Protein AF-A0A333FY55-F1 (afdb_monomer)

Organism: Klebsiella pneumon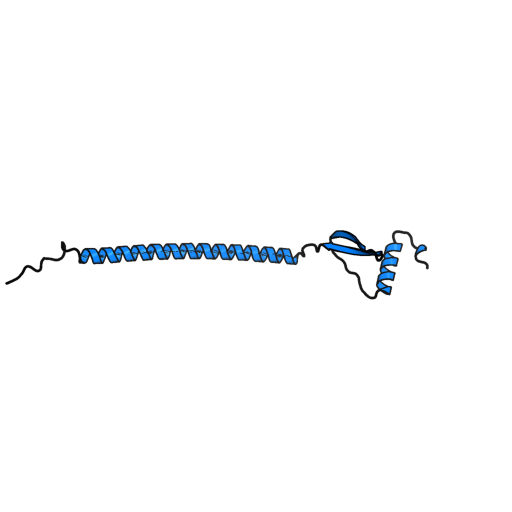iae (NCBI:txid573)

Structure (mmCIF, N/CA/C/O backbone):
data_AF-A0A333FY55-F1
#
_entry.id   AF-A0A333FY55-F1
#
loop_
_atom_site.group_PDB
_atom_site.id
_atom_site.type_symbol
_atom_site.label_atom_id
_atom_site.label_alt_id
_atom_site.label_comp_id
_atom_site.label_asym_id
_atom_site.label_entity_id
_atom_site.label_seq_id
_atom_site.pdbx_PDB_ins_code
_atom_site.Cartn_x
_atom_site.Cartn_y
_atom_site.Cartn_z
_atom_site.occupancy
_atom_site.B_iso_or_equiv
_atom_site.auth_seq_id
_atom_site.auth_comp_id
_atom_site.auth_asym_id
_atom_site.auth_atom_id
_atom_site.pdbx_PDB_model_num
ATOM 1 N N . MET A 1 1 ? 39.903 -4.630 -48.898 1.00 57.34 1 MET A N 1
ATOM 2 C CA . MET A 1 1 ? 38.709 -5.472 -49.087 1.00 57.34 1 MET A CA 1
ATOM 3 C C . MET A 1 1 ? 37.501 -4.561 -48.951 1.00 57.34 1 MET A C 1
ATOM 5 O O . MET A 1 1 ? 37.398 -3.884 -47.933 1.00 57.34 1 MET A O 1
ATOM 9 N N . SER A 1 2 ? 36.700 -4.429 -50.002 1.00 74.56 2 SER A N 1
ATOM 10 C CA 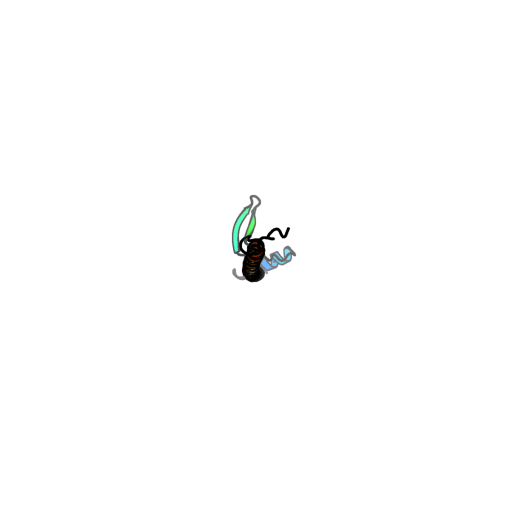. SER A 1 2 ? 35.497 -3.591 -50.045 1.00 74.56 2 SER A CA 1
ATOM 11 C C . SER A 1 2 ? 34.344 -4.278 -49.300 1.00 74.56 2 SER A C 1
ATOM 13 O O . SER A 1 2 ? 34.318 -5.501 -49.211 1.00 74.56 2 SER A O 1
ATOM 15 N N . LEU A 1 3 ? 33.371 -3.523 -48.773 1.00 59.66 3 LEU A N 1
ATOM 16 C CA . LEU A 1 3 ? 32.200 -4.072 -48.059 1.00 59.66 3 LEU A CA 1
ATOM 17 C C . LEU A 1 3 ? 31.420 -5.099 -48.907 1.00 59.66 3 LEU A C 1
ATOM 19 O O . LEU A 1 3 ? 30.844 -6.039 -48.368 1.00 59.66 3 LEU A O 1
ATOM 23 N N . TYR A 1 4 ? 31.450 -4.939 -50.232 1.00 73.56 4 TYR A N 1
ATOM 24 C CA . TYR A 1 4 ? 30.790 -5.824 -51.195 1.00 73.56 4 TYR A CA 1
ATOM 25 C C . TYR A 1 4 ? 31.507 -7.163 -51.420 1.00 73.56 4 TYR A C 1
ATOM 27 O O . TYR A 1 4 ? 30.933 -8.046 -52.049 1.00 73.56 4 TYR A O 1
ATOM 35 N N . ASP A 1 5 ? 32.719 -7.335 -50.883 1.00 79.88 5 ASP A N 1
ATOM 36 C CA . ASP A 1 5 ? 33.483 -8.582 -51.004 1.00 79.88 5 ASP A CA 1
ATOM 37 C C . ASP A 1 5 ? 33.026 -9.653 -49.986 1.00 79.88 5 ASP A C 1
ATOM 39 O O . ASP A 1 5 ? 33.467 -10.799 -50.064 1.00 79.88 5 ASP A O 1
ATOM 43 N N . TYR A 1 6 ? 32.144 -9.304 -49.037 1.00 74.19 6 TYR A N 1
ATOM 44 C CA . TYR A 1 6 ? 31.593 -10.228 -48.036 1.00 74.19 6 TYR A CA 1
ATOM 45 C C . TYR A 1 6 ? 30.226 -10.791 -48.460 1.00 74.19 6 TYR A C 1
ATOM 47 O O . TYR A 1 6 ? 29.440 -10.077 -49.089 1.00 74.19 6 TYR A O 1
ATOM 55 N N . PRO A 1 7 ? 29.885 -12.038 -48.088 1.00 75.31 7 PRO A N 1
ATOM 56 C CA . PRO A 1 7 ? 28.546 -12.583 -48.293 1.00 75.31 7 PRO A CA 1
ATOM 57 C C . PRO A 1 7 ? 27.495 -11.806 -47.476 1.00 75.31 7 PRO A C 1
ATOM 59 O O . PRO A 1 7 ? 27.784 -11.271 -46.405 1.00 75.31 7 PRO A O 1
ATOM 62 N N . ALA A 1 8 ? 26.259 -11.730 -47.983 1.00 70.31 8 ALA A N 1
ATOM 63 C CA . ALA A 1 8 ? 25.222 -10.806 -47.500 1.00 70.31 8 ALA A CA 1
ATOM 64 C C . ALA A 1 8 ? 24.916 -10.894 -45.988 1.00 70.31 8 ALA A C 1
ATOM 66 O O . ALA A 1 8 ? 24.548 -9.890 -45.378 1.00 70.31 8 ALA A O 1
ATOM 67 N N . HIS A 1 9 ? 25.090 -12.064 -45.363 1.00 73.75 9 HIS A N 1
ATOM 68 C CA . HIS A 1 9 ? 24.886 -12.240 -43.919 1.00 73.75 9 HIS A CA 1
ATOM 69 C C . HIS A 1 9 ? 25.996 -11.603 -43.066 1.00 73.75 9 HIS A C 1
ATOM 71 O O . HIS A 1 9 ? 25.730 -11.165 -41.949 1.00 73.75 9 HIS A O 1
ATOM 77 N N . GLU A 1 10 ? 27.218 -11.505 -43.590 1.00 72.94 10 GLU A N 1
ATOM 78 C CA . GLU A 1 10 ? 28.381 -10.908 -42.915 1.00 72.94 10 GLU A CA 1
ATOM 79 C C . GLU A 1 10 ? 28.493 -9.395 -43.151 1.00 72.94 10 GLU A C 1
ATOM 81 O O . GLU A 1 10 ? 28.983 -8.667 -42.284 1.00 72.94 10 GLU A O 1
ATOM 86 N N . GLN A 1 11 ? 27.960 -8.893 -44.270 1.00 79.19 11 GLN A N 1
ATOM 87 C CA . GLN A 1 11 ? 27.977 -7.464 -44.618 1.00 79.19 11 GLN A CA 1
ATOM 88 C C . GLN A 1 11 ? 27.345 -6.578 -43.538 1.00 79.19 11 GLN A C 1
ATOM 90 O O . GLN A 1 11 ? 27.853 -5.499 -43.232 1.00 79.19 11 GLN A O 1
ATOM 95 N N . TRP A 1 12 ? 26.251 -7.036 -42.923 1.00 75.06 12 TRP A N 1
ATOM 96 C CA . TRP A 1 12 ? 25.570 -6.285 -41.867 1.00 75.06 12 TRP A CA 1
ATOM 97 C C . TRP A 1 12 ? 26.419 -6.149 -40.595 1.00 75.06 12 TRP A C 1
ATOM 99 O O . TRP A 1 12 ? 26.414 -5.099 -39.947 1.00 75.06 12 TRP A O 1
ATOM 109 N N . GLY A 1 13 ? 27.181 -7.191 -40.249 1.00 75.44 13 GLY A N 1
ATOM 110 C CA . GLY A 1 13 ? 28.101 -7.173 -39.112 1.00 75.44 13 GLY A CA 1
ATOM 111 C C . GLY A 1 13 ? 29.246 -6.183 -39.322 1.00 75.44 13 GLY A C 1
ATOM 112 O O . GLY A 1 13 ? 29.532 -5.375 -38.437 1.00 75.44 13 GLY A O 1
ATOM 113 N N . GLU A 1 14 ? 29.840 -6.182 -40.516 1.00 77.69 14 GLU A N 1
ATOM 114 C CA . GLU A 1 14 ? 30.900 -5.241 -40.890 1.00 77.69 14 GLU A CA 1
ATOM 115 C C . GLU A 1 14 ? 30.401 -3.797 -40.977 1.00 77.69 14 GLU A C 1
ATOM 117 O O . GLU A 1 14 ? 31.069 -2.885 -40.492 1.00 77.69 14 GLU A O 1
ATOM 122 N N . LEU A 1 15 ? 29.191 -3.569 -41.495 1.00 77.75 15 LEU A N 1
ATOM 123 C CA . LEU A 1 15 ? 28.587 -2.237 -41.525 1.00 77.75 15 LEU A CA 1
ATOM 124 C C . LEU A 1 15 ? 28.329 -1.704 -40.110 1.00 77.75 15 LEU A C 1
ATOM 126 O O . LEU A 1 15 ? 28.617 -0.542 -39.827 1.00 77.75 15 LEU A O 1
ATOM 130 N N . ARG A 1 16 ? 27.867 -2.559 -39.189 1.00 72.38 16 ARG A N 1
ATOM 131 C CA . ARG A 1 16 ? 27.705 -2.205 -37.771 1.00 72.38 16 ARG A CA 1
ATOM 132 C C . ARG A 1 16 ? 29.049 -1.919 -37.097 1.00 72.38 16 ARG A C 1
ATOM 134 O O . ARG A 1 16 ? 29.146 -0.974 -36.315 1.00 72.38 16 ARG A O 1
ATOM 141 N N . ARG A 1 17 ? 30.089 -2.695 -37.417 1.00 74.31 17 ARG A N 1
ATOM 142 C CA . ARG A 1 17 ? 31.457 -2.485 -36.921 1.00 74.31 17 ARG A CA 1
ATOM 143 C C . ARG A 1 17 ? 32.029 -1.153 -37.403 1.00 74.31 17 ARG A C 1
ATOM 145 O O . ARG A 1 17 ? 32.548 -0.389 -36.592 1.00 74.31 17 ARG A O 1
ATOM 152 N N . LEU A 1 18 ? 31.891 -0.854 -38.695 1.00 78.12 18 LEU A N 1
ATOM 153 C CA . LEU A 1 18 ? 32.328 0.404 -39.300 1.00 78.12 18 LEU A CA 1
ATOM 154 C C . LEU A 1 18 ? 31.557 1.593 -38.730 1.00 78.12 18 LEU A C 1
ATOM 156 O O . LEU A 1 18 ? 32.182 2.567 -38.326 1.00 78.12 18 LEU A O 1
ATOM 160 N N . ALA A 1 19 ? 30.229 1.496 -38.618 1.00 73.00 19 ALA A N 1
ATOM 161 C CA . ALA A 1 19 ? 29.401 2.533 -38.009 1.00 73.00 19 ALA A CA 1
ATOM 162 C C . ALA A 1 19 ? 29.795 2.801 -36.545 1.00 73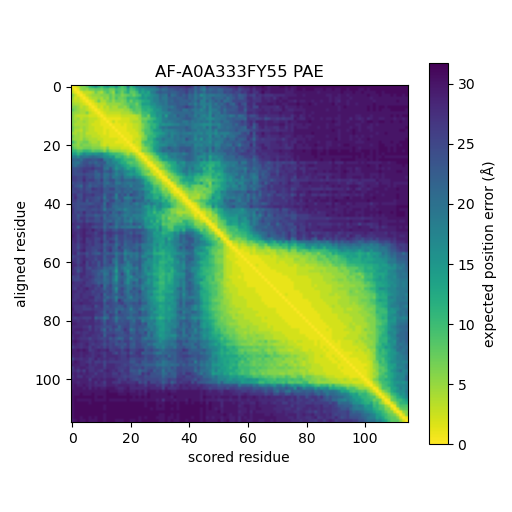.00 19 ALA A C 1
ATOM 164 O O . ALA A 1 19 ? 29.900 3.958 -36.146 1.00 73.00 19 ALA A O 1
ATOM 165 N N . GLY A 1 20 ? 30.083 1.756 -35.759 1.00 66.88 20 GLY A N 1
ATOM 166 C CA . GLY A 1 20 ? 30.563 1.895 -34.379 1.00 66.88 20 GLY A CA 1
ATOM 167 C C . GLY A 1 20 ? 31.952 2.531 -34.279 1.00 66.88 20 GLY A C 1
ATOM 168 O O . GLY A 1 20 ? 32.192 3.359 -33.402 1.00 66.88 20 GLY A O 1
ATOM 169 N N . MET A 1 21 ? 32.851 2.197 -35.208 1.00 73.44 21 MET A N 1
ATOM 170 C CA . MET A 1 21 ? 34.186 2.795 -35.283 1.00 73.44 21 MET A CA 1
ATOM 171 C C . MET A 1 21 ? 34.110 4.282 -35.667 1.00 73.44 21 MET A C 1
ATOM 173 O O . MET A 1 21 ? 34.795 5.103 -35.056 1.00 73.44 21 MET A O 1
ATOM 177 N N . LEU A 1 22 ? 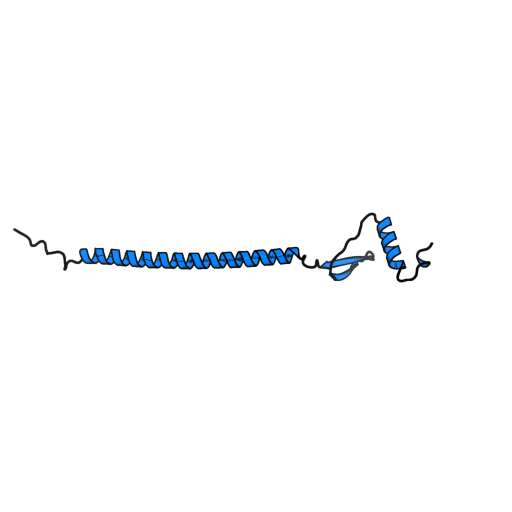33.227 4.629 -36.612 1.00 70.88 22 LEU A N 1
ATOM 178 C CA . LEU A 1 22 ? 33.007 5.998 -37.090 1.00 70.88 22 LEU A CA 1
ATOM 179 C C . LEU A 1 22 ? 32.318 6.892 -36.052 1.00 70.88 22 LEU A C 1
ATOM 181 O O . LEU A 1 22 ? 32.643 8.069 -35.951 1.00 70.88 22 LEU A O 1
ATOM 185 N N . MET A 1 23 ? 31.355 6.351 -35.303 1.00 69.31 23 MET A N 1
ATOM 186 C CA . MET A 1 23 ? 30.514 7.151 -34.408 1.00 69.31 23 MET A CA 1
ATOM 187 C C . MET A 1 23 ? 31.047 7.278 -32.978 1.00 69.31 23 MET A C 1
ATOM 189 O O . MET A 1 23 ? 30.460 8.033 -32.208 1.00 69.31 23 MET A O 1
ATOM 193 N N . HIS A 1 24 ? 32.118 6.569 -32.594 1.00 56.34 24 HIS A N 1
ATOM 194 C CA . HIS A 1 24 ? 32.718 6.615 -31.242 1.00 56.34 24 HIS A CA 1
ATOM 195 C C . HIS A 1 24 ? 31.695 6.561 -30.081 1.00 56.34 24 HIS A C 1
ATOM 197 O O . HIS A 1 24 ? 31.951 7.010 -28.967 1.00 56.34 24 HIS A O 1
ATOM 203 N N . THR A 1 25 ? 30.515 5.994 -30.334 1.00 49.31 25 THR A N 1
ATOM 204 C CA . THR A 1 25 ? 29.394 5.923 -29.403 1.00 49.31 25 THR A CA 1
ATOM 205 C C . THR A 1 25 ? 28.746 4.552 -29.579 1.00 49.31 25 THR A C 1
ATOM 207 O O . THR A 1 25 ? 28.218 4.243 -30.650 1.00 49.31 25 THR A O 1
ATOM 210 N N . PRO A 1 26 ? 28.834 3.661 -28.576 1.00 49.69 26 PRO A N 1
ATOM 211 C CA . PRO A 1 26 ? 28.167 2.373 -28.653 1.00 49.69 26 PRO A CA 1
ATOM 212 C C . PRO A 1 26 ? 26.655 2.600 -28.546 1.00 49.69 26 PRO A C 1
ATOM 214 O O . PRO A 1 26 ? 26.136 2.920 -27.479 1.00 49.69 26 PRO A O 1
ATOM 217 N N . PHE A 1 27 ? 25.936 2.443 -29.658 1.00 54.12 27 PHE A N 1
ATOM 218 C CA . PHE A 1 27 ? 24.475 2.447 -29.654 1.00 54.12 27 PHE A CA 1
ATOM 219 C C . PHE A 1 27 ? 23.975 1.138 -29.042 1.00 54.12 27 PHE A C 1
ATOM 221 O O . PHE A 1 27 ? 23.923 0.102 -29.703 1.00 54.12 27 PHE A O 1
ATOM 228 N N . HIS A 1 28 ? 23.624 1.194 -27.759 1.00 47.84 28 HIS A N 1
ATOM 229 C CA . HIS A 1 28 ? 22.959 0.115 -27.041 1.00 47.84 28 HIS A CA 1
ATOM 230 C C . HIS A 1 28 ? 21.470 0.466 -26.924 1.00 47.84 28 HIS A C 1
ATOM 232 O O . HIS A 1 28 ? 21.101 1.373 -26.182 1.00 47.84 28 HIS A O 1
ATOM 238 N N . ALA A 1 29 ? 20.614 -0.217 -27.684 1.00 52.69 29 ALA A N 1
ATOM 239 C CA . ALA A 1 29 ? 19.165 -0.035 -27.642 1.00 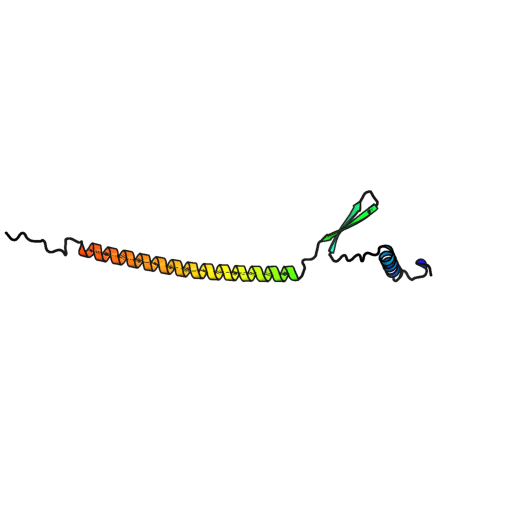52.69 29 ALA A CA 1
ATOM 240 C C . ALA A 1 29 ? 18.501 -1.395 -27.372 1.00 52.69 29 ALA A C 1
ATOM 242 O O . ALA A 1 29 ? 18.412 -2.234 -28.264 1.00 52.69 29 ALA A O 1
ATOM 243 N N . GLU A 1 30 ? 18.074 -1.624 -26.129 1.00 44.94 30 GLU A N 1
ATOM 244 C CA . GLU A 1 30 ? 17.317 -2.813 -25.707 1.00 44.94 30 GLU A CA 1
ATOM 245 C C . GLU A 1 30 ? 15.844 -2.445 -25.466 1.00 44.94 30 GLU A C 1
ATOM 247 O O . GLU A 1 30 ? 15.543 -1.515 -24.717 1.00 44.94 30 GLU A O 1
ATOM 252 N N . GLY A 1 31 ? 14.913 -3.162 -26.106 1.00 54.28 31 GLY A N 1
ATOM 253 C CA . GLY A 1 31 ? 13.462 -2.969 -25.961 1.00 54.28 31 GLY A CA 1
ATOM 254 C C . GLY A 1 31 ? 12.660 -3.544 -27.135 1.00 54.28 31 GLY A C 1
ATOM 255 O O . GLY A 1 31 ? 13.233 -3.972 -28.135 1.00 54.28 31 GLY A O 1
ATOM 256 N N . ILE A 1 32 ? 11.326 -3.569 -27.020 1.00 52.53 32 ILE A N 1
ATOM 257 C CA . ILE A 1 32 ? 10.433 -3.932 -28.135 1.00 52.53 32 ILE A CA 1
ATOM 258 C C . ILE A 1 32 ? 10.193 -2.671 -28.971 1.00 52.53 32 ILE A C 1
ATOM 260 O O . ILE A 1 32 ? 9.802 -1.633 -28.431 1.00 52.53 32 ILE A O 1
ATOM 264 N N . VAL A 1 33 ? 10.429 -2.758 -30.284 1.00 55.03 33 VAL A N 1
ATOM 265 C CA . VAL A 1 33 ? 10.127 -1.674 -31.228 1.00 55.03 33 VAL A CA 1
ATOM 266 C C . VAL A 1 33 ? 8.611 -1.543 -31.321 1.00 55.03 33 VAL A C 1
ATOM 268 O O . VAL A 1 33 ? 7.949 -2.421 -31.869 1.00 55.03 33 VAL A O 1
ATOM 271 N N . THR A 1 34 ? 8.052 -0.474 -30.755 1.00 56.53 34 THR A N 1
ATOM 272 C CA . THR A 1 34 ? 6.600 -0.250 -30.772 1.00 56.53 34 THR A CA 1
ATOM 273 C C . THR A 1 34 ? 6.159 0.622 -31.934 1.00 56.53 34 THR A C 1
ATOM 275 O O . THR A 1 34 ? 5.046 0.441 -32.410 1.00 56.53 34 THR A O 1
ATOM 278 N N . ASN A 1 35 ? 7.013 1.529 -32.419 1.00 49.31 35 ASN A N 1
ATOM 279 C CA . ASN A 1 35 ? 6.755 2.349 -33.602 1.00 49.31 35 ASN A CA 1
ATOM 280 C C . ASN A 1 35 ? 8.064 2.764 -34.290 1.00 49.31 35 ASN A C 1
ATOM 282 O O . ASN A 1 35 ? 9.067 3.045 -33.627 1.00 49.31 35 ASN A O 1
ATOM 286 N N . LEU A 1 36 ? 8.018 2.842 -35.622 1.00 56.75 36 LEU A N 1
ATOM 287 C CA . LEU A 1 36 ? 9.095 3.316 -36.488 1.00 56.75 36 LEU A CA 1
ATOM 288 C C . LEU A 1 36 ? 8.542 4.476 -37.323 1.00 56.75 36 LEU A C 1
ATOM 290 O O . LEU A 1 36 ? 7.637 4.266 -38.129 1.00 56.75 36 LEU A O 1
ATOM 294 N N . PHE A 1 37 ? 9.046 5.691 -37.120 1.00 50.53 37 PHE A N 1
ATOM 295 C CA . PHE A 1 37 ? 8.632 6.850 -37.913 1.00 50.53 37 PHE A CA 1
ATOM 296 C C . PHE A 1 37 ? 9.851 7.558 -38.492 1.00 50.53 37 PHE A C 1
ATOM 298 O O . PHE A 1 37 ? 10.869 7.705 -37.815 1.00 50.53 37 PHE A O 1
ATOM 305 N N . THR A 1 38 ? 9.746 7.991 -39.743 1.00 50.12 38 THR A N 1
ATOM 306 C CA . THR A 1 38 ? 10.794 8.750 -40.424 1.00 50.12 38 THR A CA 1
ATOM 307 C C . THR A 1 38 ? 10.379 10.210 -40.450 1.00 50.12 38 THR A C 1
ATOM 309 O O . THR A 1 38 ? 9.328 10.542 -40.995 1.00 50.12 38 THR A O 1
ATOM 312 N N . ASP A 1 39 ? 11.192 11.065 -39.836 1.00 53.50 39 ASP A N 1
ATOM 313 C CA . ASP A 1 39 ? 10.966 12.507 -39.850 1.00 53.50 39 ASP A CA 1
ATOM 314 C C . ASP A 1 39 ? 11.176 13.086 -41.263 1.00 53.50 39 ASP A C 1
ATOM 316 O O . ASP A 1 39 ? 11.812 12.469 -42.121 1.00 53.50 39 ASP A O 1
ATOM 320 N N . ALA A 1 40 ? 10.672 14.295 -41.509 1.00 54.25 40 ALA A N 1
ATOM 321 C CA . ALA A 1 40 ? 10.782 15.004 -42.784 1.00 54.25 40 ALA A CA 1
ATOM 322 C C . ALA A 1 40 ? 12.241 15.224 -43.241 1.00 54.25 40 ALA A C 1
ATOM 324 O O . ALA A 1 40 ? 12.491 15.396 -44.431 1.00 54.25 40 ALA A O 1
ATOM 325 N N . ASN A 1 41 ? 13.204 15.165 -42.314 1.00 60.97 41 ASN A N 1
ATOM 326 C CA . ASN A 1 41 ? 14.646 15.224 -42.582 1.00 60.97 41 ASN A CA 1
ATOM 327 C C . ASN A 1 41 ? 15.301 13.858 -42.883 1.00 60.97 41 ASN A C 1
ATOM 329 O O . ASN A 1 41 ? 16.520 13.777 -43.013 1.00 60.97 41 ASN A O 1
ATOM 333 N N . GLY A 1 42 ? 14.527 12.773 -42.983 1.00 52.19 42 GLY A N 1
ATOM 334 C CA . GLY A 1 42 ? 15.039 11.433 -43.297 1.00 52.19 42 GLY A CA 1
ATOM 335 C C . GLY A 1 42 ? 15.639 10.673 -42.107 1.00 52.19 42 GLY A C 1
ATOM 336 O O . GLY A 1 42 ? 16.103 9.546 -42.275 1.00 52.19 42 GLY A O 1
ATOM 337 N N . THR A 1 43 ? 15.612 11.239 -40.898 1.00 59.91 43 THR A N 1
ATOM 338 C CA . THR A 1 43 ? 16.019 10.563 -39.659 1.00 59.91 43 THR A CA 1
ATOM 339 C C . THR A 1 43 ? 14.930 9.616 -39.167 1.00 59.91 43 THR A C 1
ATOM 341 O O . THR A 1 43 ? 13.788 10.010 -38.930 1.00 59.91 43 THR A O 1
ATOM 344 N N . GLN A 1 44 ? 15.288 8.343 -39.000 1.00 59.75 44 GLN A N 1
ATOM 345 C CA . GLN A 1 44 ? 14.387 7.319 -38.485 1.00 59.75 44 GLN A CA 1
ATOM 346 C C . GLN A 1 44 ? 14.400 7.329 -36.954 1.00 59.75 44 GLN A C 1
ATOM 348 O O . GLN A 1 44 ? 15.406 7.012 -36.321 1.00 59.75 44 GLN A O 1
ATOM 353 N N . HIS A 1 45 ? 13.269 7.686 -36.353 1.00 51.09 45 HIS A N 1
ATOM 354 C CA . HIS A 1 45 ? 13.074 7.671 -34.911 1.00 51.09 45 HIS A CA 1
ATOM 355 C C . HIS A 1 45 ? 12.486 6.320 -34.490 1.00 51.09 45 HIS A C 1
ATOM 357 O O . HIS A 1 45 ? 11.390 5.940 -34.909 1.00 51.09 45 HIS A O 1
ATOM 363 N N . ILE A 1 46 ? 13.224 5.591 -33.649 1.00 55.41 46 ILE A N 1
ATOM 364 C CA . ILE A 1 46 ? 12.791 4.313 -33.076 1.00 55.41 46 ILE A CA 1
ATOM 365 C C . ILE A 1 46 ? 12.276 4.588 -31.664 1.00 55.41 46 ILE A C 1
ATOM 367 O O . ILE A 1 46 ? 13.048 4.948 -30.775 1.00 55.41 46 ILE A O 1
ATOM 371 N N . ASN A 1 47 ? 10.969 4.438 -31.445 1.00 51.81 47 ASN A N 1
ATOM 372 C CA . ASN A 1 47 ? 10.406 4.513 -30.101 1.00 51.81 47 ASN A CA 1
ATOM 373 C C . ASN A 1 47 ? 10.511 3.123 -29.460 1.00 51.81 47 ASN A C 1
ATOM 375 O O . ASN A 1 47 ? 9.829 2.184 -29.875 1.00 51.81 47 ASN A O 1
ATOM 379 N N . LEU A 1 48 ? 11.417 2.975 -28.492 1.00 55.69 48 LEU A N 1
ATOM 380 C CA . LEU A 1 48 ? 11.533 1.752 -27.705 1.00 55.69 48 LEU A CA 1
ATOM 381 C C . LEU A 1 48 ? 10.623 1.873 -26.485 1.00 55.69 48 LEU A C 1
ATOM 383 O O . LEU A 1 48 ? 10.839 2.723 -25.618 1.00 55.69 48 LEU A O 1
ATOM 387 N N . HIS A 1 49 ? 9.634 0.987 -26.381 1.00 52.22 49 HIS A N 1
ATOM 388 C CA . HIS A 1 49 ? 8.928 0.814 -25.121 1.00 52.22 49 HIS A CA 1
ATOM 389 C C . HIS A 1 49 ? 9.812 -0.031 -24.201 1.00 52.22 49 HIS A C 1
ATOM 391 O O . HIS A 1 49 ? 10.069 -1.208 -24.472 1.00 52.22 49 HIS A O 1
ATOM 397 N N . ARG A 1 50 ? 10.334 0.600 -23.141 1.00 53.88 50 ARG A N 1
ATOM 398 C CA . ARG A 1 50 ? 11.164 -0.055 -22.123 1.00 53.88 50 ARG A CA 1
ATOM 399 C C . ARG A 1 50 ? 10.386 -1.236 -21.545 1.00 53.88 50 ARG A C 1
ATOM 401 O O . ARG A 1 50 ? 9.361 -1.049 -20.893 1.00 53.88 50 ARG A O 1
ATOM 408 N N . ILE A 1 51 ? 10.883 -2.444 -21.794 1.00 53.72 51 ILE A N 1
ATOM 409 C CA . ILE A 1 51 ? 10.393 -3.670 -21.159 1.00 53.72 51 ILE A CA 1
ATOM 410 C C . ILE A 1 51 ? 10.548 -3.474 -19.643 1.00 53.72 51 ILE A C 1
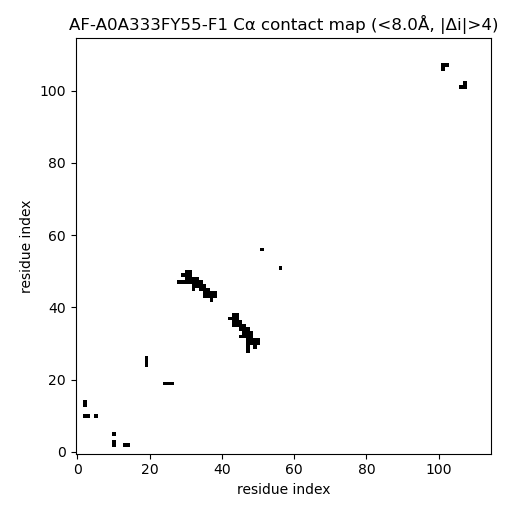ATOM 412 O O . ILE A 1 51 ? 11.579 -2.950 -19.215 1.00 53.72 51 ILE A O 1
ATOM 416 N N . PRO A 1 52 ? 9.550 -3.832 -18.817 1.00 55.16 52 PRO A N 1
ATOM 417 C CA . PRO A 1 52 ? 9.662 -3.654 -17.379 1.00 55.16 52 PRO A CA 1
ATOM 418 C C . PRO A 1 52 ? 10.852 -4.465 -16.866 1.00 55.16 52 PRO A C 1
ATOM 420 O O . PRO A 1 52 ? 10.863 -5.696 -16.928 1.00 55.16 52 PRO A O 1
ATOM 423 N N . ASP A 1 53 ? 11.867 -3.754 -16.376 1.00 68.62 53 ASP A N 1
ATOM 424 C CA . ASP A 1 53 ? 13.054 -4.362 -15.796 1.00 68.62 53 ASP A CA 1
ATOM 425 C C . ASP A 1 53 ? 12.648 -5.329 -14.682 1.00 68.62 53 ASP A C 1
ATOM 427 O O . ASP A 1 53 ? 11.750 -5.049 -13.880 1.00 68.62 53 ASP A O 1
ATOM 431 N N . ARG A 1 54 ? 13.348 -6.464 -14.580 1.00 66.56 54 ARG A N 1
ATOM 432 C CA . ARG A 1 54 ? 13.135 -7.459 -13.511 1.00 66.56 54 ARG A CA 1
ATOM 433 C C . ARG A 1 54 ? 13.187 -6.834 -12.107 1.00 66.56 54 ARG A C 1
ATOM 435 O O . ARG A 1 54 ? 12.540 -7.333 -11.192 1.00 66.56 54 ARG A O 1
ATOM 442 N N . SER A 1 55 ? 13.900 -5.718 -11.942 1.00 74.19 55 SER A N 1
ATOM 443 C CA . SER A 1 55 ? 13.935 -4.907 -10.716 1.00 74.19 55 SER A CA 1
ATOM 444 C C . SER A 1 55 ? 12.579 -4.281 -10.357 1.00 74.19 55 SER A C 1
ATOM 446 O O . SER A 1 55 ? 12.230 -4.199 -9.179 1.00 74.19 55 SER A O 1
ATOM 448 N N . GLY A 1 56 ? 11.778 -3.894 -11.352 1.00 80.75 56 GLY A N 1
ATOM 449 C CA . GLY A 1 56 ? 10.420 -3.389 -11.166 1.00 80.75 56 GLY A CA 1
ATOM 450 C C . GLY A 1 56 ? 9.496 -4.447 -10.570 1.00 80.75 56 GLY A C 1
ATOM 451 O O . GLY A 1 56 ? 8.768 -4.153 -9.625 1.00 80.75 56 GLY A O 1
ATOM 452 N N . LEU A 1 57 ? 9.590 -5.693 -11.045 1.00 85.50 57 LEU A N 1
ATOM 453 C CA . LEU A 1 57 ? 8.801 -6.817 -10.526 1.00 85.50 57 LEU A CA 1
ATOM 454 C C . LEU A 1 57 ? 9.092 -7.088 -9.045 1.00 85.50 57 LEU A C 1
ATOM 456 O O . LEU A 1 57 ? 8.161 -7.201 -8.250 1.00 85.50 57 LEU A O 1
ATOM 460 N N . TRP A 1 58 ? 10.369 -7.111 -8.656 1.00 88.19 58 TRP A N 1
ATOM 461 C CA . TRP A 1 58 ? 10.766 -7.259 -7.252 1.00 88.19 58 TRP A CA 1
ATOM 462 C C . TRP A 1 58 ? 10.251 -6.123 -6.373 1.00 88.19 58 TRP A C 1
ATOM 464 O O . TRP A 1 58 ? 9.798 -6.361 -5.253 1.00 88.19 58 TRP A O 1
ATOM 474 N N . ARG A 1 59 ? 10.260 -4.889 -6.889 1.00 90.25 59 ARG A N 1
ATOM 475 C CA . ARG A 1 59 ? 9.706 -3.739 -6.172 1.00 90.25 59 ARG A CA 1
ATOM 476 C C . ARG A 1 59 ? 8.199 -3.874 -5.967 1.00 90.25 59 ARG A C 1
ATOM 478 O O . ARG A 1 59 ? 7.723 -3.622 -4.865 1.00 90.25 59 ARG A O 1
ATOM 485 N N . TYR A 1 60 ? 7.456 -4.297 -6.989 1.00 90.12 60 TYR A N 1
ATOM 486 C CA . TYR A 1 60 ? 6.016 -4.525 -6.858 1.00 90.12 60 TYR A CA 1
ATOM 487 C C . TYR A 1 60 ? 5.703 -5.637 -5.859 1.00 90.12 60 TYR A C 1
ATOM 489 O O . TYR A 1 60 ? 4.824 -5.450 -5.024 1.00 90.12 60 TYR A O 1
ATOM 497 N N . LEU A 1 61 ? 6.462 -6.735 -5.883 1.00 94.88 61 LEU A N 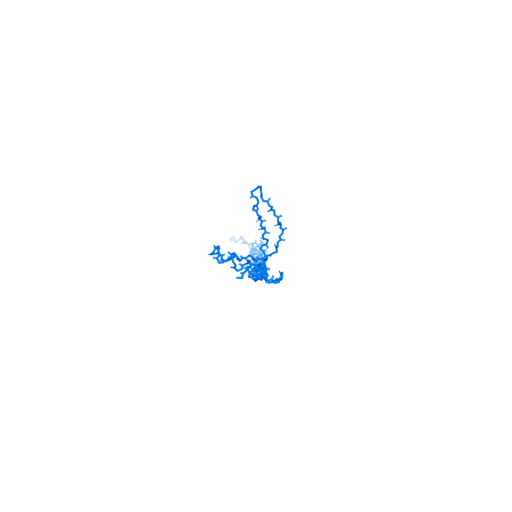1
ATOM 498 C CA . LEU A 1 61 ? 6.318 -7.832 -4.925 1.00 94.88 61 LEU A CA 1
ATOM 499 C C . LEU A 1 61 ? 6.605 -7.382 -3.482 1.00 94.88 61 LEU A C 1
ATOM 501 O O . LEU A 1 61 ? 5.879 -7.738 -2.558 1.00 94.88 61 LEU A O 1
ATOM 505 N N . GLY A 1 62 ? 7.638 -6.560 -3.282 1.00 95.81 62 GLY A N 1
ATOM 506 C CA . GLY A 1 62 ? 7.947 -5.990 -1.971 1.00 95.81 62 GLY A CA 1
ATOM 507 C C . GLY A 1 62 ? 6.842 -5.065 -1.455 1.00 95.81 62 GLY A C 1
ATOM 508 O O . GLY A 1 62 ? 6.418 -5.189 -0.308 1.00 95.81 62 GLY A O 1
ATOM 509 N N . ILE A 1 63 ? 6.335 -4.167 -2.306 1.00 95.94 63 ILE A N 1
ATOM 510 C CA . ILE A 1 63 ? 5.264 -3.228 -1.936 1.00 95.94 63 ILE A CA 1
ATOM 511 C C . ILE A 1 63 ? 3.969 -3.976 -1.608 1.00 95.94 63 ILE A C 1
ATOM 513 O O . ILE A 1 63 ? 3.315 -3.649 -0.621 1.00 95.94 63 ILE A O 1
ATOM 517 N N . THR A 1 64 ? 3.594 -4.985 -2.397 1.00 96.62 64 THR A N 1
ATOM 518 C CA . THR A 1 64 ? 2.357 -5.743 -2.162 1.00 96.62 64 THR A CA 1
ATOM 519 C C . THR A 1 64 ? 2.421 -6.527 -0.854 1.00 96.62 64 THR A C 1
ATOM 521 O O . THR A 1 64 ? 1.469 -6.475 -0.076 1.00 96.62 64 THR A O 1
ATOM 524 N N . LEU A 1 65 ? 3.549 -7.179 -0.552 1.00 97.69 65 LEU A N 1
ATOM 525 C CA . LEU A 1 65 ? 3.766 -7.855 0.731 1.00 97.69 65 LEU A CA 1
ATOM 526 C C . LEU A 1 65 ? 3.713 -6.881 1.914 1.00 97.69 65 LEU A C 1
ATOM 528 O O . LEU A 1 65 ? 3.068 -7.171 2.924 1.00 97.69 65 LEU A O 1
ATOM 532 N N . LEU A 1 66 ? 4.344 -5.711 1.783 1.00 97.88 66 LEU A N 1
ATOM 533 C CA . LEU A 1 66 ? 4.336 -4.687 2.826 1.00 97.88 66 LEU A CA 1
ATOM 534 C C . LEU A 1 66 ? 2.921 -4.148 3.073 1.00 97.88 66 LEU A C 1
ATOM 536 O O . LEU A 1 66 ? 2.509 -4.012 4.225 1.00 97.88 66 LEU A O 1
ATOM 540 N N . LEU A 1 67 ? 2.147 -3.902 2.011 1.00 97.94 67 LEU A N 1
ATOM 541 C CA . LEU A 1 67 ? 0.750 -3.477 2.119 1.00 97.94 67 LEU A CA 1
ATOM 542 C C . LEU A 1 67 ? -0.121 -4.540 2.797 1.00 97.94 67 LEU A C 1
ATOM 544 O O . LEU A 1 67 ? -0.905 -4.202 3.682 1.00 97.94 67 LEU A O 1
ATOM 548 N N . LEU A 1 68 ? 0.044 -5.819 2.445 1.00 98.19 68 LEU A N 1
ATOM 549 C CA . LEU A 1 68 ? -0.679 -6.917 3.094 1.00 98.19 68 LEU A CA 1
ATOM 550 C C . LEU A 1 68 ? -0.359 -7.004 4.590 1.00 98.19 68 LEU A C 1
ATOM 552 O O . LEU A 1 68 ? -1.270 -7.145 5.407 1.00 98.19 68 LEU A O 1
ATOM 556 N N . SER A 1 69 ? 0.916 -6.861 4.960 1.00 98.38 69 SER A N 1
ATOM 557 C CA . SER A 1 69 ? 1.334 -6.816 6.363 1.00 98.38 69 SER A CA 1
ATOM 558 C C . SER A 1 69 ? 0.710 -5.630 7.103 1.00 98.38 69 SER A C 1
ATOM 560 O O . SER A 1 69 ? 0.129 -5.819 8.171 1.00 98.38 69 SER A O 1
ATOM 562 N N . MET A 1 70 ? 0.751 -4.429 6.517 1.00 98.44 70 MET A N 1
ATOM 563 C CA . MET A 1 70 ? 0.160 -3.223 7.103 1.00 98.44 70 MET A CA 1
ATOM 564 C C . MET A 1 70 ? -1.347 -3.391 7.345 1.00 98.44 70 MET A C 1
ATOM 566 O O . MET A 1 70 ? -1.835 -3.063 8.426 1.00 98.44 70 MET A O 1
ATOM 570 N N . VAL A 1 71 ? -2.080 -3.938 6.369 1.00 98.44 71 VAL A N 1
ATOM 571 C CA . VAL A 1 71 ? -3.521 -4.216 6.494 1.00 98.44 71 VAL A CA 1
ATOM 572 C C . VAL A 1 71 ? -3.785 -5.237 7.601 1.00 98.44 71 VAL A C 1
ATOM 574 O O . VAL A 1 71 ? -4.678 -5.027 8.422 1.00 98.44 71 VAL A O 1
ATOM 577 N N . GLY A 1 72 ? -2.986 -6.305 7.675 1.00 98.38 72 GLY A N 1
ATOM 578 C CA . GLY A 1 72 ? -3.084 -7.307 8.738 1.00 98.38 72 GLY A CA 1
ATOM 579 C C . GLY A 1 72 ? -2.872 -6.708 10.132 1.00 98.38 72 GLY A C 1
ATOM 580 O O . GLY A 1 72 ? -3.698 -6.908 11.025 1.00 98.38 72 GLY A O 1
ATOM 581 N N . CYS A 1 73 ? -1.815 -5.912 10.308 1.00 98.31 73 CYS A N 1
ATOM 582 C CA . CYS A 1 73 ? -1.544 -5.200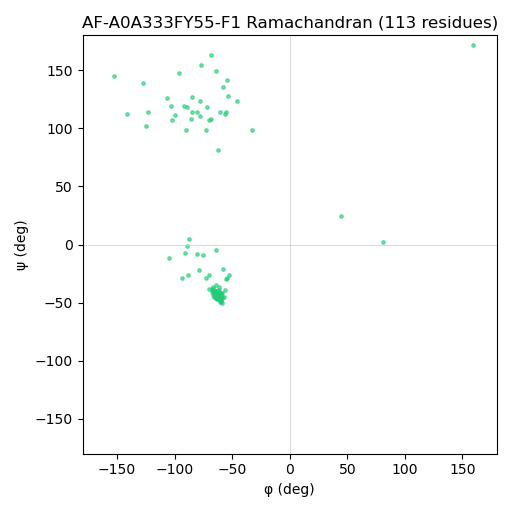 11.557 1.00 98.31 73 CYS A CA 1
ATOM 583 C C . CYS A 1 73 ? -2.685 -4.241 11.908 1.00 98.31 73 CYS A C 1
ATOM 585 O O . CYS A 1 73 ? -3.179 -4.254 13.035 1.00 98.31 73 CYS A O 1
ATOM 587 N N . MET A 1 74 ? -3.150 -3.444 10.945 1.00 98.44 74 MET A N 1
ATOM 588 C CA . MET A 1 74 ? -4.246 -2.498 11.150 1.00 98.44 74 MET A CA 1
ATOM 589 C C . MET A 1 74 ? -5.526 -3.208 11.600 1.00 98.44 74 MET A C 1
ATOM 591 O O . MET A 1 74 ? -6.137 -2.788 12.582 1.00 98.44 74 MET A O 1
ATOM 595 N N . ALA A 1 75 ? -5.903 -4.309 10.946 1.00 98.44 75 ALA A N 1
ATOM 596 C CA . ALA A 1 75 ? -7.068 -5.101 11.326 1.00 98.44 75 ALA A CA 1
ATOM 597 C C . ALA A 1 75 ? -6.923 -5.679 12.742 1.00 98.44 75 ALA A C 1
ATOM 599 O O . ALA A 1 75 ? -7.846 -5.586 13.552 1.00 98.44 75 ALA A O 1
ATOM 600 N N . TYR A 1 76 ? -5.748 -6.219 13.074 1.00 98.31 76 TYR A N 1
ATOM 601 C CA . TYR A 1 76 ? -5.465 -6.753 14.403 1.00 98.31 76 TYR A CA 1
ATOM 602 C C . TYR A 1 76 ? -5.587 -5.680 15.493 1.00 98.31 76 TYR A C 1
ATOM 604 O O . TYR A 1 76 ? -6.312 -5.866 16.475 1.00 98.31 76 TYR A O 1
ATOM 612 N N . HIS A 1 77 ? -4.946 -4.527 15.297 1.00 98.12 77 HIS A N 1
ATOM 613 C CA . HIS A 1 77 ? -5.028 -3.402 16.224 1.00 98.12 77 HIS A CA 1
ATOM 614 C C . HIS A 1 77 ? -6.450 -2.848 16.334 1.00 98.12 77 HIS A C 1
ATOM 616 O O . HIS A 1 77 ? -6.897 -2.559 17.443 1.00 98.12 77 HIS A O 1
ATOM 622 N N . ALA A 1 78 ? -7.194 -2.761 15.228 1.00 97.88 78 ALA A N 1
ATOM 623 C CA . ALA A 1 78 ? -8.585 -2.321 15.232 1.00 97.88 78 ALA A CA 1
ATOM 624 C C . ALA A 1 78 ? -9.474 -3.259 16.062 1.00 97.88 78 ALA A C 1
ATOM 626 O O . ALA A 1 78 ? -10.224 -2.799 16.922 1.00 97.88 78 ALA A O 1
ATOM 627 N N . VAL A 1 79 ? -9.348 -4.578 15.881 1.00 98.12 79 VAL A N 1
ATOM 628 C CA . VAL A 1 79 ? -10.096 -5.569 16.673 1.00 98.12 79 VAL A CA 1
ATOM 629 C C . VAL A 1 79 ? -9.751 -5.458 18.157 1.00 98.12 79 VAL A C 1
ATOM 631 O O . VAL A 1 79 ? -10.645 -5.474 19.006 1.00 98.12 79 VAL A O 1
ATOM 634 N N . GLN A 1 80 ? -8.469 -5.324 18.499 1.00 97.81 80 GLN A N 1
ATOM 635 C CA . GLN A 1 80 ? -8.054 -5.141 19.889 1.00 97.81 80 GLN A CA 1
ATOM 636 C C . GLN A 1 80 ? -8.594 -3.843 20.495 1.00 97.81 80 GLN A C 1
ATOM 638 O O . GLN A 1 80 ? -9.099 -3.860 21.620 1.00 97.81 80 GLN A O 1
ATOM 643 N N . ALA A 1 81 ? -8.518 -2.738 19.753 1.00 97.62 81 ALA A N 1
ATOM 644 C CA . ALA A 1 81 ? -9.028 -1.440 20.172 1.00 97.62 81 ALA A CA 1
ATOM 645 C C . ALA A 1 81 ? -10.542 -1.493 20.410 1.00 97.62 81 ALA A C 1
ATOM 647 O O . ALA A 1 81 ? -11.009 -1.054 21.460 1.00 97.62 81 ALA A O 1
ATOM 648 N N . LEU A 1 82 ? -11.297 -2.120 19.503 1.00 97.56 82 LEU A N 1
ATOM 649 C CA . LEU A 1 82 ? -12.738 -2.321 19.651 1.00 97.56 82 LEU A CA 1
ATOM 650 C C . LEU A 1 82 ? -13.073 -3.171 20.878 1.00 97.56 82 LEU A C 1
ATOM 652 O O . LEU A 1 82 ? -13.911 -2.775 21.686 1.00 97.56 82 LEU A O 1
ATOM 656 N N . ARG A 1 83 ? -12.385 -4.302 21.079 1.00 97.12 83 ARG A N 1
ATOM 657 C CA . ARG A 1 83 ? -12.580 -5.148 22.270 1.00 97.12 83 ARG A CA 1
ATOM 658 C C . ARG A 1 83 ? -12.280 -4.387 23.559 1.00 97.12 83 ARG A C 1
ATOM 660 O O . ARG A 1 83 ? -13.021 -4.510 24.532 1.00 97.12 83 ARG A O 1
ATOM 667 N N . ARG A 1 84 ? -11.204 -3.595 23.581 1.00 96.69 84 ARG A N 1
ATOM 668 C CA . ARG A 1 84 ? -10.844 -2.749 24.727 1.00 96.69 84 ARG A CA 1
ATOM 669 C C . ARG A 1 84 ? -11.921 -1.700 24.992 1.00 96.69 84 ARG A C 1
ATOM 671 O O . ARG A 1 84 ? -12.305 -1.517 26.144 1.00 96.69 84 ARG A O 1
ATOM 678 N N . TYR A 1 85 ? -12.421 -1.056 23.942 1.00 96.25 85 TYR A N 1
ATOM 679 C CA . TYR A 1 85 ? -13.464 -0.041 24.037 1.00 96.25 85 TYR A CA 1
ATOM 680 C C . TY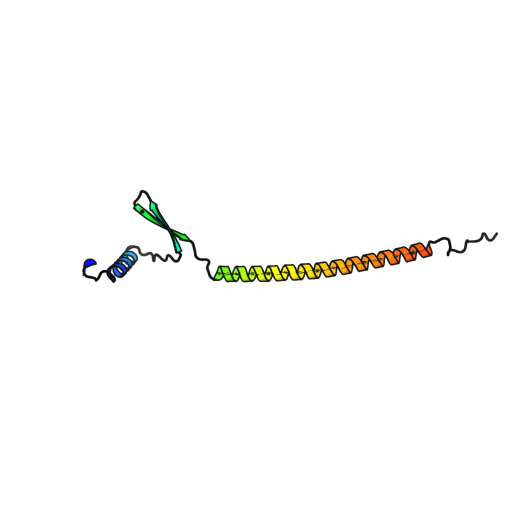R A 1 85 ? -14.782 -0.622 24.561 1.00 96.25 85 TYR A C 1
ATOM 682 O O . TYR A 1 85 ? -15.362 -0.075 25.495 1.00 96.25 85 TYR A O 1
ATOM 690 N N . GLN A 1 86 ? -15.213 -1.774 24.040 1.00 95.00 86 GLN A N 1
ATOM 691 C CA . GLN A 1 86 ? -16.413 -2.471 24.511 1.00 95.00 86 GLN A CA 1
ATOM 692 C C . GLN A 1 86 ? -16.313 -2.840 25.994 1.00 95.00 86 GLN A C 1
ATOM 694 O O . GLN A 1 86 ? -17.220 -2.522 26.759 1.00 95.00 86 GLN A O 1
ATOM 699 N N . ARG A 1 87 ? -15.193 -3.438 26.428 1.00 95.31 87 ARG A N 1
ATOM 700 C CA . ARG A 1 87 ? -14.985 -3.760 27.852 1.00 95.31 87 ARG A CA 1
ATOM 701 C C . ARG A 1 87 ? -14.964 -2.514 28.727 1.00 95.31 87 ARG A C 1
ATOM 703 O O . ARG A 1 87 ? -15.507 -2.533 29.824 1.00 95.31 87 ARG A O 1
ATOM 710 N N . HIS A 1 88 ? -14.329 -1.436 28.265 1.00 94.38 88 HIS A N 1
ATOM 711 C CA . HIS A 1 88 ? -14.319 -0.174 28.999 1.00 94.38 88 HIS A CA 1
ATOM 712 C C . HIS A 1 88 ? -15.740 0.372 29.170 1.00 94.38 88 HIS A C 1
ATOM 714 O O . HIS A 1 88 ? -16.111 0.769 30.268 1.00 94.38 88 HIS A O 1
ATOM 720 N N . ARG A 1 89 ? -16.551 0.331 28.108 1.00 93.69 89 ARG A N 1
ATOM 721 C CA . ARG A 1 89 ? -17.945 0.777 28.143 1.00 93.69 89 ARG A CA 1
ATOM 722 C C . ARG A 1 89 ? -18.792 -0.055 29.109 1.00 93.69 89 ARG A C 1
ATOM 724 O O . ARG A 1 89 ? -19.459 0.524 29.954 1.00 93.69 89 ARG A O 1
ATOM 731 N N . GLN A 1 90 ? -18.676 -1.384 29.054 1.00 93.50 90 GLN A N 1
ATOM 732 C CA . GLN A 1 90 ? -19.359 -2.288 29.989 1.00 93.50 90 GLN A CA 1
ATOM 733 C C . GLN A 1 90 ? -18.999 -1.984 31.448 1.00 93.50 90 GLN A C 1
ATOM 735 O O . GLN A 1 90 ? -19.883 -1.882 32.291 1.00 93.50 90 GLN A O 1
ATOM 740 N N . ARG A 1 91 ? -17.708 -1.767 31.740 1.00 92.62 91 ARG A N 1
ATOM 741 C CA . ARG A 1 91 ? -17.259 -1.397 33.091 1.00 92.62 91 ARG A CA 1
ATOM 742 C C . ARG A 1 91 ? -17.842 -0.066 33.557 1.00 92.62 91 ARG A C 1
ATOM 744 O O . ARG A 1 91 ? -18.205 0.047 34.719 1.00 92.62 91 ARG A O 1
ATOM 751 N N . MET A 1 92 ? -17.920 0.938 32.682 1.00 93.44 92 MET A N 1
ATOM 752 C CA . MET A 1 92 ? -18.514 2.232 33.042 1.00 93.44 92 MET A CA 1
ATOM 753 C C . MET A 1 92 ? -20.013 2.106 33.334 1.00 93.44 92 MET A C 1
ATOM 755 O O . MET A 1 92 ? -20.485 2.682 34.307 1.00 93.44 92 MET A O 1
ATOM 759 N N . GLU A 1 93 ? -20.745 1.315 32.545 1.00 92.81 93 GLU A N 1
ATOM 760 C CA . GLU A 1 93 ? -22.172 1.049 32.779 1.00 92.81 93 GLU A CA 1
ATOM 761 C C . GLU A 1 93 ? -22.409 0.318 34.109 1.00 92.81 93 GLU A C 1
ATOM 763 O O . GLU A 1 93 ? -23.339 0.653 34.839 1.00 92.81 93 GLU A O 1
ATOM 768 N N . GLU A 1 94 ? -21.564 -0.655 34.453 1.00 91.50 94 GLU A N 1
ATOM 769 C CA . GLU A 1 94 ? -21.639 -1.374 35.730 1.00 91.50 94 GLU A CA 1
ATOM 770 C C . GLU A 1 94 ? -21.328 -0.463 36.926 1.00 91.50 94 GLU A C 1
ATOM 772 O O . GLU A 1 94 ? -22.066 -0.468 37.910 1.00 91.50 94 GLU A O 1
ATOM 777 N N . ILE A 1 95 ? -20.292 0.376 36.816 1.00 90.31 95 ILE A N 1
ATOM 778 C CA . ILE A 1 95 ? -19.955 1.378 37.837 1.00 90.31 95 ILE A CA 1
ATOM 779 C C . ILE A 1 95 ? -21.123 2.347 38.035 1.00 90.31 95 ILE A C 1
ATOM 781 O O . ILE A 1 95 ? -21.507 2.625 39.169 1.00 90.31 95 ILE A O 1
ATOM 785 N N . GLN A 1 96 ? -21.716 2.840 36.948 1.00 90.25 96 GLN A N 1
ATOM 786 C CA . GLN A 1 96 ? -22.838 3.766 37.042 1.00 90.25 96 GLN A CA 1
ATOM 787 C C . GLN A 1 96 ? -24.062 3.112 37.693 1.00 90.25 96 GLN A C 1
ATOM 789 O O . GLN A 1 96 ? -24.638 3.697 38.606 1.00 90.25 96 GLN A O 1
ATOM 794 N N . LYS A 1 97 ? -24.401 1.874 37.313 1.00 88.88 97 LYS A N 1
ATOM 795 C CA . LYS A 1 97 ? -25.474 1.102 37.961 1.00 88.88 97 LYS A CA 1
ATOM 796 C C . LYS A 1 97 ? -25.230 0.899 39.454 1.00 88.88 97 LYS A C 1
ATOM 798 O O . LYS A 1 97 ? -26.167 1.013 40.239 1.00 88.88 97 LYS A O 1
ATOM 803 N N . TYR A 1 98 ? -23.990 0.609 39.851 1.00 88.25 98 TYR A N 1
ATOM 804 C CA . TYR A 1 98 ? -23.628 0.462 41.259 1.00 88.25 98 TYR A CA 1
ATOM 805 C C . TYR A 1 98 ? -23.923 1.748 42.041 1.00 88.25 98 TYR A C 1
ATOM 807 O O . TYR A 1 98 ? -24.642 1.708 43.039 1.00 88.25 98 TYR A O 1
ATOM 815 N N . TYR A 1 99 ? -23.459 2.899 41.551 1.00 86.75 99 TYR A N 1
ATOM 816 C CA . TYR A 1 99 ? -23.711 4.176 42.219 1.00 86.75 99 TYR A CA 1
ATOM 817 C C . TYR A 1 99 ? -25.189 4.579 42.205 1.00 86.75 99 TYR A C 1
ATOM 819 O O . TYR A 1 99 ? -25.683 5.033 43.233 1.00 86.75 99 TYR A O 1
ATOM 827 N N . GLU A 1 100 ? -25.918 4.362 41.105 1.00 86.44 100 GLU A N 1
ATOM 828 C CA . GLU A 1 100 ? -27.369 4.600 41.056 1.00 86.44 100 GLU A CA 1
ATOM 829 C C . GLU A 1 100 ? -28.134 3.727 42.060 1.00 86.44 100 GLU A C 1
ATOM 831 O O . GLU A 1 100 ? -29.085 4.196 42.679 1.00 86.44 100 GLU A O 1
ATOM 836 N N . SER A 1 101 ? -27.699 2.482 42.284 1.00 83.19 101 SER A N 1
ATOM 837 C CA . SER A 1 101 ? -28.317 1.595 43.276 1.00 83.19 101 SER A CA 1
ATOM 838 C C . SER A 1 101 ? -28.108 2.074 44.717 1.00 83.19 101 SER A C 1
ATOM 840 O O . SER A 1 101 ? -29.042 2.014 45.512 1.00 83.19 101 SER A O 1
ATOM 842 N N . CYS A 1 102 ? -26.929 2.619 45.042 1.00 78.25 102 CYS A N 1
ATOM 843 C CA . CYS A 1 102 ? -26.655 3.224 46.350 1.00 78.25 102 CYS A CA 1
ATOM 844 C C . CYS A 1 102 ? -27.419 4.540 46.563 1.00 78.25 102 CYS A C 1
ATOM 846 O O . CYS A 1 102 ? -27.676 4.926 47.699 1.00 78.25 102 CYS A O 1
ATOM 848 N N . LEU A 1 103 ? -27.764 5.232 45.475 1.00 73.31 103 LEU A N 1
ATOM 849 C CA . LEU A 1 103 ? -28.541 6.473 45.482 1.00 73.31 103 LEU A CA 1
ATOM 850 C C . LEU A 1 103 ? -30.056 6.220 45.400 1.00 73.31 103 LEU A C 1
ATOM 852 O O . LEU A 1 103 ? -30.841 7.165 45.420 1.00 73.31 103 LEU A O 1
ATOM 856 N N . ASN A 1 104 ? -30.474 4.954 45.307 1.00 63.66 104 ASN A N 1
ATOM 857 C CA . ASN A 1 104 ? -31.874 4.569 45.252 1.00 63.66 104 ASN A CA 1
ATOM 858 C C . ASN A 1 104 ? -32.518 4.769 46.643 1.00 63.66 104 ASN A C 1
ATOM 860 O O . ASN A 1 104 ? -32.114 4.101 47.601 1.00 63.66 104 ASN A O 1
ATOM 864 N N . PRO A 1 105 ? -33.537 5.641 46.781 1.00 60.94 105 PRO A N 1
ATOM 865 C CA . PRO A 1 105 ? -34.145 5.987 48.070 1.00 60.94 105 PRO A CA 1
ATOM 866 C C . PRO A 1 105 ? -34.852 4.819 48.782 1.00 60.94 105 PRO A C 1
ATOM 868 O O . PRO A 1 105 ? -35.298 4.986 49.908 1.00 60.94 105 PRO A O 1
ATOM 871 N N . VAL A 1 106 ? -34.951 3.637 48.162 1.00 55.91 106 VAL A N 1
ATOM 872 C CA . VAL A 1 106 ? -35.511 2.415 48.774 1.00 55.91 106 VAL A CA 1
ATOM 873 C C . VAL A 1 106 ? -34.514 1.704 49.710 1.00 55.91 106 VAL A C 1
ATOM 875 O O . VAL A 1 106 ? -34.936 0.952 50.582 1.00 55.91 106 VAL A O 1
ATOM 878 N N . LEU A 1 107 ? -33.200 1.927 49.552 1.00 53.12 107 LEU A N 1
ATOM 879 C CA . LEU A 1 107 ? -32.146 1.311 50.385 1.00 53.12 107 LEU A CA 1
ATOM 880 C C . LEU A 1 107 ? -31.527 2.272 51.409 1.00 53.12 107 LEU A C 1
ATOM 882 O O . LEU A 1 107 ? -30.792 1.835 52.294 1.00 53.12 107 LEU A O 1
ATOM 886 N N . LEU A 1 108 ? -31.811 3.569 51.296 1.00 51.12 108 LEU A N 1
ATOM 887 C CA . LEU A 1 108 ? -31.485 4.535 52.335 1.00 51.12 108 LEU A CA 1
ATOM 888 C C . LEU A 1 108 ? -32.584 4.415 53.398 1.00 51.12 108 LEU A C 1
ATOM 890 O O . LEU A 1 108 ? -33.734 4.711 53.067 1.00 51.12 108 LEU A O 1
ATOM 894 N N . PRO A 1 109 ? -32.300 3.970 54.642 1.00 51.44 109 PRO A N 1
ATOM 895 C CA . PRO A 1 109 ? -33.275 4.144 55.706 1.00 51.44 109 PRO A CA 1
ATOM 896 C C . PRO A 1 109 ? -33.612 5.632 55.723 1.00 51.44 109 PRO A C 1
ATOM 898 O O . PRO A 1 109 ? -32.698 6.466 55.720 1.00 51.44 109 PRO A O 1
ATOM 901 N N . SER A 1 110 ? -34.906 5.965 55.668 1.00 50.88 110 SER A N 1
ATOM 902 C CA . SER A 1 110 ? -35.341 7.305 56.024 1.00 50.88 110 SER A CA 1
ATOM 903 C C . SER A 1 110 ? -34.617 7.630 57.320 1.00 50.88 110 SER A C 1
ATOM 905 O O . SER A 1 110 ? -34.637 6.845 58.270 1.00 50.88 110 SER A O 1
ATOM 907 N N . SER A 1 111 ? -33.868 8.729 57.324 1.00 57.16 111 SER A N 1
ATOM 908 C CA . SER A 1 111 ? -33.459 9.355 58.567 1.00 57.16 111 SER A CA 1
ATOM 909 C C . SER A 1 111 ? -34.761 9.778 59.231 1.00 57.16 111 SER A C 1
ATOM 911 O O . SER A 1 111 ? -35.222 10.902 59.026 1.00 57.16 111 SER A O 1
ATOM 913 N N . ASP A 1 112 ? -35.413 8.822 59.890 1.00 48.22 112 ASP A N 1
ATOM 914 C CA . ASP A 1 112 ? -36.560 9.056 60.731 1.00 48.22 112 ASP A CA 1
ATOM 915 C C . ASP A 1 112 ? -36.076 10.083 61.736 1.00 48.22 112 ASP A C 1
ATOM 917 O O . ASP A 1 112 ? -35.139 9.862 62.507 1.00 48.22 112 ASP A O 1
ATOM 921 N N . SER A 1 113 ? -36.665 11.260 61.583 1.00 51.75 113 SER A N 1
ATOM 922 C CA . SER A 1 113 ? -36.729 12.343 62.534 1.00 51.75 113 SER A CA 1
ATOM 923 C C . SER A 1 113 ? -36.781 11.770 63.952 1.00 51.75 113 SER A C 1
ATOM 925 O O . SER A 1 113 ? -37.831 11.324 64.406 1.00 51.75 113 SER A O 1
ATOM 927 N N . GLN A 1 114 ? -35.636 11.726 64.630 1.00 41.16 114 GLN A N 1
ATOM 928 C CA . GLN A 1 114 ? -35.599 11.578 66.077 1.00 41.16 114 GLN A CA 1
ATOM 929 C C . GLN A 1 114 ? -35.614 12.987 66.654 1.00 41.16 114 GLN A C 1
ATOM 931 O O . GLN A 1 114 ? -34.603 13.692 66.634 1.00 41.16 114 GLN A O 1
ATOM 936 N N . ASP A 1 115 ? -36.828 13.370 67.047 1.00 39.41 115 ASP A N 1
ATOM 937 C CA . ASP A 1 115 ? -37.132 14.412 68.027 1.00 39.41 115 ASP A CA 1
ATOM 938 C C . ASP A 1 115 ? -36.307 14.251 69.319 1.00 39.41 115 ASP A C 1
ATOM 940 O O . ASP A 1 115 ? -36.014 13.092 69.711 1.00 39.41 115 ASP A O 1
#

Secondary structure (DSSP, 8-state):
--GGGS-HHHHHHHHHHHHHHHH-S-----SEEEEEEE-TTS-EEEEEE----HHHHHHHHHHHHHHHHHHHHHHHHHHHHHHHHHHHHHHHHHHHHHHHHHT-TTTS-------

Solvent-accessible surface area (backbone atoms only — not comparable to full-atom values): 7063 Å² total; per-residue (Å²): 136,60,75,83,78,45,61,80,83,54,33,59,57,52,52,52,51,50,51,39,66,73,60,79,50,87,87,81,86,83,55,52,81,74,48,82,48,68,46,99,86,71,52,72,49,74,47,61,50,72,64,83,52,72,68,54,57,54,51,51,54,50,52,53,54,52,51,52,50,51,52,51,51,51,52,52,52,50,52,51,50,50,53,50,50,53,53,51,50,53,51,52,54,52,53,49,51,53,53,52,56,73,67,33,74,89,76,47,77,75,82,70,82,77,127

pLDDT: mean 74.27, std 18.51, range [39.41, 98.44]

Radius of gyration: 41.38 Å; Cα contacts (8 Å, |Δi|>4): 45; chains: 1; bounding box: 76×28×119 Å

Foldseek 3Di:
DDLVVDDPVCSVVVVLVVCCVVPVDPDDDDADFPDWDADPVRDIDTDGDDDPPPVNVVVVVVVVVVVVVVVVVVVVVVVVVVVVVVVVVVVVVVVVVVVVVVVPVVPPPPPPDDD

Nearest PDB structures (foldseek):
  7y26-assembly1_E  TM=2.683E-01  e=9.545E+00  Homo sapiens

Sequence (115 aa):
MSLYDYPAHEQWGELRRLAGMLMHTPFHAEGIVTNLFTDANGTQHINLHRIPDRSGLWRYLGITLLLLSMVGCMAYHAVQALRRYQRHRQRMEEIQKYYESCLNPVLLPSSDSQD

InterPro domains:
  IPR010771 Intracellular growth attenuator IgaA [PF07095] (2-109)

Mean predicted aligned error: 18.27 Å